Protein AF-A0A376MRI4-F1 (afdb_monomer_lite)

Foldseek 3Di:
DVVVPVCVVPPDDPWPKDDDDDDDDDDDDDDVCVVPPPDDPVNVVVVVVVVCPVVPVDDDDDDDDDPVDQDPDPCSVVVVCQCPDCLNPPLCDAFIWTWDWDDDPQKTKIWIFGHHSQAGQFIDIDMPDPDCVLVRVLRVVSHRFGLALVRSLVSLVVSCVVCVVCVVVSNVVSVVSSVVSD

pLDDT: mean 80.16, std 16.4, range [30.69, 97.06]

Sequence (182 aa):
MLTLAVWQTISTRIKRNCGERHYSVRSRVTNLTELLPGITHEQVCEAIREPFSPIMASAWEEEIISPDKTPDLPNFAETFARQSSWEWNFGQAPGSRICWMNALAGAAWKLHFDVEKGHITRAQVFTDSLNPAPLEALAGRLQGCLYRTDMLQQECEALLVDFPEQEKELRELSTWIAGAVR

InterPro domains:
  IPR004562 Lipoyltransferase/lipoate-protein ligase [PTHR12561] (24-178)
  IPR019491 Lipoate protein ligase, C-terminal [PF10437] (110-177)
  IPR045864 Class II Aminoacyl-tRNA synthetase/Biotinyl protein ligase (BPL) and lipoyl protein ligase (LPL) [G3DSA:3.30.930.10] (8-93)
  IPR045864 Class II Aminoacyl-tRNA synthetase/Biotinyl protein ligase (BPL) and lipoyl protein ligase (LPL) [SSF55681] (22-91)

Organism: Escheri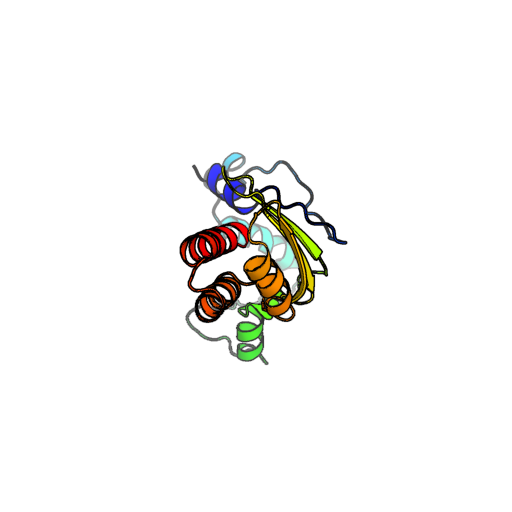chia coli (NCBI:txid562)

Structure (mmCIF, N/CA/C/O backbone):
data_AF-A0A376MRI4-F1
#
_entry.id   AF-A0A376MRI4-F1
#
loop_
_atom_site.group_PDB
_atom_site.id
_atom_site.type_symbol
_atom_site.label_atom_id
_atom_site.label_alt_id
_atom_site.label_comp_id
_atom_site.label_asym_id
_atom_site.label_entity_id
_atom_site.label_seq_id
_atom_site.pdbx_PDB_ins_code
_atom_site.Cartn_x
_atom_site.Cartn_y
_atom_site.Cartn_z
_atom_site.occupancy
_atom_site.B_iso_or_equiv
_atom_site.auth_seq_id
_atom_site.auth_comp_id
_atom_site.auth_asym_id
_atom_site.auth_atom_id
_atom_site.pdbx_PDB_model_num
ATOM 1 N N . MET A 1 1 ? 17.717 19.749 -9.102 1.00 39.25 1 MET A N 1
ATOM 2 C CA . MET A 1 1 ? 16.359 19.541 -8.541 1.00 39.25 1 MET A CA 1
ATOM 3 C C . MET A 1 1 ? 15.876 18.086 -8.632 1.00 39.25 1 MET A C 1
ATOM 5 O O . MET A 1 1 ? 15.160 17.673 -7.735 1.00 39.25 1 MET A O 1
ATOM 9 N N . LEU A 1 2 ? 16.308 17.281 -9.616 1.00 31.02 2 LEU A N 1
ATOM 10 C CA . LEU A 1 2 ? 15.935 15.854 -9.746 1.00 31.02 2 LEU A CA 1
ATOM 11 C C . LEU A 1 2 ? 16.542 14.914 -8.683 1.00 31.02 2 LEU A C 1
ATOM 13 O O . LEU A 1 2 ? 15.958 13.886 -8.359 1.00 31.02 2 LEU A O 1
ATOM 17 N N . THR A 1 3 ? 17.671 15.281 -8.075 1.00 35.44 3 THR A N 1
ATOM 18 C CA . THR A 1 3 ? 18.338 14.481 -7.033 1.00 35.44 3 THR A CA 1
ATOM 19 C C . THR A 1 3 ? 17.567 14.412 -5.713 1.00 35.44 3 THR A C 1
ATOM 21 O O . THR A 1 3 ? 17.753 13.459 -4.967 1.00 35.44 3 THR A O 1
ATOM 24 N N . LEU A 1 4 ? 16.676 15.364 -5.411 1.00 30.69 4 LEU A N 1
ATOM 25 C CA . LEU A 1 4 ? 15.891 15.331 -4.168 1.00 30.69 4 LEU A CA 1
ATOM 26 C C . LEU A 1 4 ? 14.700 14.359 -4.224 1.00 30.69 4 LEU A C 1
ATOM 28 O O . LEU A 1 4 ? 14.338 13.797 -3.192 1.00 30.69 4 LEU A O 1
ATOM 32 N N . ALA A 1 5 ? 14.114 14.132 -5.403 1.00 31.22 5 ALA A N 1
ATOM 33 C CA . ALA A 1 5 ? 12.888 13.341 -5.536 1.00 31.22 5 ALA A CA 1
ATOM 34 C C . ALA A 1 5 ? 13.122 11.837 -5.295 1.00 31.22 5 ALA A C 1
ATOM 36 O O . ALA A 1 5 ? 12.343 11.196 -4.596 1.00 31.22 5 ALA A O 1
ATOM 37 N N . VAL A 1 6 ? 14.236 11.280 -5.787 1.00 35.12 6 VAL A N 1
ATOM 38 C CA . VAL A 1 6 ? 14.559 9.846 -5.622 1.00 35.12 6 VAL A CA 1
ATOM 39 C C . VAL A 1 6 ? 14.838 9.486 -4.155 1.00 35.12 6 VAL A C 1
ATOM 41 O O . VAL A 1 6 ? 14.443 8.420 -3.680 1.00 35.12 6 VAL A O 1
ATOM 44 N N . TRP A 1 7 ? 15.468 10.390 -3.398 1.00 31.14 7 TRP A N 1
ATOM 45 C CA . TRP A 1 7 ? 15.749 10.168 -1.976 1.00 31.14 7 TRP A CA 1
ATOM 46 C C . TRP A 1 7 ? 14.485 10.146 -1.110 1.00 31.14 7 TRP A C 1
ATOM 48 O O . TRP A 1 7 ? 14.454 9.428 -0.110 1.00 31.14 7 TRP A O 1
ATOM 58 N N . GLN A 1 8 ? 13.436 10.889 -1.480 1.00 42.25 8 GLN A N 1
ATOM 59 C CA . GLN A 1 8 ? 12.208 10.963 -0.682 1.00 42.25 8 GLN A CA 1
ATOM 60 C C . GLN A 1 8 ? 11.393 9.663 -0.708 1.00 42.25 8 GLN A C 1
ATOM 62 O O . GLN A 1 8 ? 10.782 9.328 0.303 1.00 42.25 8 GLN A O 1
ATOM 67 N N . THR A 1 9 ? 11.422 8.896 -1.802 1.00 53.31 9 THR A N 1
ATOM 68 C CA . THR A 1 9 ? 10.641 7.650 -1.923 1.00 53.31 9 THR A CA 1
ATOM 69 C C . THR A 1 9 ? 11.333 6.439 -1.285 1.00 53.31 9 THR A C 1
ATOM 71 O O . THR A 1 9 ? 10.662 5.565 -0.744 1.00 53.31 9 THR A O 1
ATOM 74 N N . ILE A 1 10 ? 12.672 6.377 -1.304 1.00 49.22 10 ILE A N 1
ATOM 75 C CA . ILE A 1 10 ? 13.443 5.227 -0.775 1.00 49.22 10 ILE A CA 1
ATOM 76 C C . ILE A 1 10 ? 13.805 5.414 0.712 1.00 49.22 10 ILE A C 1
ATOM 78 O O . ILE A 1 10 ? 14.139 4.455 1.414 1.00 49.22 10 ILE A O 1
ATOM 82 N N . SER A 1 11 ? 13.712 6.641 1.234 1.00 43.25 11 SER A N 1
ATOM 83 C CA . SER A 1 11 ? 13.847 6.903 2.666 1.00 43.25 11 SER A CA 1
ATOM 84 C C . SER A 1 11 ? 12.614 6.392 3.413 1.00 43.25 11 SER A C 1
ATOM 86 O O . SER A 1 11 ? 11.617 7.089 3.593 1.00 43.25 11 SER A O 1
ATOM 88 N N . THR A 1 12 ? 12.667 5.142 3.863 1.00 52.75 12 THR A N 1
ATOM 89 C CA . THR A 1 12 ? 11.636 4.594 4.743 1.00 52.75 12 THR A CA 1
ATOM 90 C C . THR A 1 12 ? 11.658 5.349 6.072 1.00 52.75 12 THR A C 1
ATOM 92 O O . THR A 1 12 ? 12.704 5.400 6.728 1.00 52.75 12 THR A O 1
ATOM 95 N N . ARG A 1 13 ? 10.506 5.871 6.527 1.00 51.44 13 ARG A N 1
ATOM 96 C CA . ARG A 1 13 ? 10.328 6.236 7.947 1.00 51.44 13 ARG A CA 1
ATOM 97 C C . ARG A 1 13 ? 10.793 5.059 8.807 1.00 51.44 13 ARG A C 1
ATOM 99 O O . ARG A 1 13 ? 10.576 3.912 8.422 1.00 51.44 13 ARG A O 1
ATOM 106 N N . ILE A 1 14 ? 11.438 5.330 9.943 1.00 45.47 14 ILE A N 1
ATOM 107 C CA . ILE A 1 14 ? 11.972 4.297 10.844 1.00 45.47 14 ILE A CA 1
ATOM 108 C C . ILE A 1 14 ? 10.799 3.458 11.392 1.00 45.47 14 ILE A C 1
ATOM 110 O O . ILE A 1 14 ? 10.243 3.755 12.445 1.00 45.47 14 ILE A O 1
ATOM 114 N N . LYS A 1 15 ? 10.400 2.418 10.651 1.00 53.84 15 LYS A N 1
ATOM 115 C CA . LYS A 1 15 ? 9.480 1.359 11.074 1.00 53.84 15 LYS A CA 1
ATOM 116 C C . LYS A 1 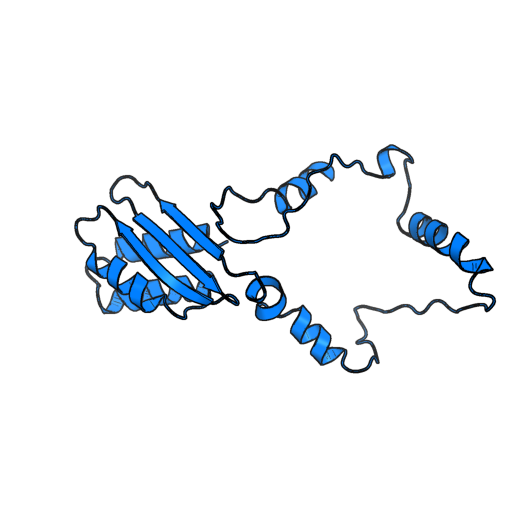15 ? 10.357 0.244 11.646 1.00 53.84 15 LYS A C 1
ATOM 118 O O . LYS A 1 15 ? 11.229 -0.278 10.948 1.00 53.84 15 LYS A O 1
ATOM 123 N N . ARG A 1 16 ? 10.181 -0.108 12.925 1.00 50.56 16 ARG A N 1
ATOM 124 C CA . ARG A 1 16 ? 10.852 -1.284 13.505 1.00 50.56 16 ARG A CA 1
ATOM 125 C C . ARG A 1 16 ? 10.154 -2.531 12.977 1.00 50.56 16 ARG A C 1
ATOM 127 O O . ARG A 1 16 ? 9.150 -2.963 13.530 1.00 50.56 16 ARG A O 1
ATOM 134 N N . ASN A 1 17 ? 10.693 -3.050 11.885 1.00 53.91 17 ASN A N 1
ATOM 135 C CA . ASN A 1 17 ? 10.229 -4.247 11.209 1.00 53.91 17 ASN A CA 1
ATOM 136 C C . ASN A 1 17 ? 11.135 -5.420 11.592 1.00 53.91 17 ASN A C 1
ATOM 138 O O . ASN A 1 17 ? 12.332 -5.383 11.315 1.00 53.91 17 ASN A O 1
ATOM 142 N N . CYS A 1 18 ? 10.574 -6.457 12.211 1.00 48.78 18 CYS A N 1
ATOM 143 C CA . CYS A 1 18 ? 11.304 -7.679 12.553 1.00 48.78 18 CYS A CA 1
ATOM 144 C C . CYS A 1 18 ? 10.795 -8.816 11.658 1.00 48.78 18 CYS A C 1
ATOM 146 O O . CYS A 1 18 ? 9.668 -9.277 11.827 1.00 48.78 18 CYS A O 1
ATOM 148 N N . GLY A 1 19 ? 11.580 -9.192 10.648 1.00 52.66 19 GLY A N 1
ATOM 149 C CA . GLY A 1 19 ? 11.274 -10.279 9.715 1.00 52.66 19 GLY A CA 1
ATOM 150 C C . GLY A 1 19 ? 12.451 -10.547 8.775 1.00 52.66 19 GLY A C 1
ATOM 151 O O . GLY A 1 19 ? 13.300 -9.671 8.585 1.00 52.66 19 GLY A O 1
ATOM 152 N N . GLU A 1 20 ? 12.505 -11.747 8.204 1.00 49.78 20 GLU A N 1
ATOM 153 C CA . GLU A 1 20 ? 13.506 -12.128 7.204 1.00 49.78 20 GLU A CA 1
ATOM 154 C C . GLU A 1 20 ? 13.222 -11.379 5.896 1.00 49.78 20 GLU A C 1
ATOM 156 O O . GLU A 1 20 ? 12.173 -11.539 5.272 1.00 49.78 20 GLU A O 1
ATOM 161 N N . ARG A 1 21 ? 14.134 -10.484 5.507 1.00 56.78 21 ARG A N 1
ATOM 162 C CA . ARG A 1 21 ? 14.025 -9.668 4.296 1.00 56.78 21 ARG A CA 1
ATOM 163 C C . ARG A 1 21 ? 15.353 -9.628 3.565 1.00 56.78 21 ARG A C 1
ATOM 165 O O . ARG A 1 21 ? 16.409 -9.510 4.182 1.00 56.78 21 ARG A O 1
ATOM 172 N N . HIS A 1 22 ? 15.276 -9.608 2.240 1.00 62.56 22 HIS A N 1
ATOM 173 C CA . HIS A 1 22 ? 16.352 -9.054 1.433 1.00 62.56 22 HIS A CA 1
ATOM 174 C C . HIS A 1 22 ? 16.323 -7.534 1.600 1.00 62.56 22 HIS A C 1
ATOM 176 O O . HIS A 1 22 ? 15.354 -6.872 1.226 1.00 62.56 22 HIS A O 1
ATOM 182 N N . TYR A 1 23 ? 17.358 -6.986 2.229 1.00 71.69 23 TYR A N 1
ATOM 183 C CA . TYR A 1 23 ? 17.497 -5.546 2.405 1.00 71.69 23 TYR A CA 1
ATOM 184 C C . TYR A 1 23 ? 18.123 -4.928 1.156 1.00 71.69 23 TYR A C 1
ATOM 186 O O . TYR A 1 23 ? 19.103 -5.452 0.626 1.00 71.69 23 TYR A O 1
ATOM 194 N N . SER A 1 24 ? 17.598 -3.787 0.713 1.00 77.44 24 SER A N 1
ATOM 195 C CA . SER A 1 24 ? 18.235 -3.003 -0.344 1.00 77.44 24 SER A CA 1
ATOM 196 C C . SER A 1 24 ? 19.628 -2.556 0.100 1.00 77.44 24 SER A C 1
ATOM 198 O O . SER A 1 24 ? 19.788 -1.947 1.163 1.00 77.44 24 SER A O 1
ATOM 200 N N . VAL A 1 25 ? 20.642 -2.828 -0.721 1.00 84.50 25 VAL A N 1
ATOM 201 C CA . VAL A 1 25 ? 22.009 -2.358 -0.474 1.00 84.50 25 VAL A CA 1
ATOM 202 C C . VAL A 1 25 ? 22.086 -0.875 -0.824 1.00 84.50 25 VAL A C 1
ATOM 204 O O . VAL A 1 25 ? 21.759 -0.469 -1.937 1.00 84.50 25 VAL A O 1
ATOM 207 N N . ARG A 1 26 ? 22.506 -0.044 0.135 1.00 85.88 26 ARG A N 1
ATOM 208 C CA . ARG A 1 26 ? 22.696 1.390 -0.108 1.00 85.88 26 ARG A CA 1
ATOM 209 C C . ARG A 1 26 ? 24.002 1.620 -0.855 1.00 85.88 26 ARG A C 1
ATOM 211 O O . ARG A 1 26 ? 25.075 1.293 -0.352 1.00 85.88 26 ARG A O 1
ATOM 218 N N . SER A 1 27 ? 23.906 2.268 -2.007 1.00 85.00 27 SER A N 1
ATOM 219 C CA . SER A 1 27 ? 25.053 2.701 -2.800 1.00 85.00 27 SER A CA 1
ATOM 220 C C . SER A 1 27 ? 24.925 4.180 -3.137 1.00 85.00 27 SER A C 1
ATOM 222 O O . SER A 1 27 ? 23.824 4.721 -3.236 1.00 85.00 27 SER A O 1
ATOM 224 N N . ARG A 1 28 ? 26.067 4.850 -3.299 1.00 90.81 28 ARG A N 1
ATOM 225 C CA . ARG A 1 28 ? 26.094 6.201 -3.865 1.00 90.81 28 ARG A CA 1
ATOM 226 C C . ARG A 1 28 ? 25.811 6.087 -5.359 1.00 90.81 28 ARG A C 1
ATOM 228 O O . ARG A 1 28 ? 26.411 5.245 -6.019 1.00 90.81 28 ARG A O 1
ATOM 235 N N . VAL A 1 29 ? 24.918 6.929 -5.862 1.00 92.69 29 VAL A N 1
ATOM 236 C CA . VAL A 1 29 ? 24.511 6.965 -7.271 1.00 92.69 29 VAL A CA 1
ATOM 237 C C . VAL A 1 29 ? 24.716 8.371 -7.832 1.00 92.69 29 VAL A C 1
ATOM 239 O O . VAL A 1 29 ? 24.688 9.344 -7.079 1.00 92.69 29 VAL A O 1
ATOM 242 N N . THR A 1 30 ? 24.924 8.464 -9.143 1.00 92.75 30 THR A N 1
ATOM 243 C CA . THR A 1 30 ? 25.011 9.714 -9.915 1.00 92.75 30 THR A CA 1
ATOM 244 C C . THR A 1 30 ? 24.192 9.557 -11.198 1.00 92.75 30 THR A C 1
ATOM 246 O O . THR A 1 30 ? 23.985 8.435 -11.667 1.00 92.75 30 THR A O 1
ATOM 249 N N . ASN A 1 31 ? 23.696 10.665 -11.747 1.00 94.12 31 ASN A N 1
ATOM 250 C CA . ASN A 1 31 ? 23.006 10.660 -13.034 1.00 94.12 31 ASN A CA 1
ATOM 251 C C . ASN A 1 31 ? 24.020 10.656 -14.183 1.00 94.12 31 ASN A C 1
ATOM 253 O O . ASN A 1 31 ? 25.002 11.393 -14.145 1.00 94.12 31 ASN A O 1
ATOM 257 N N . LEU A 1 32 ? 23.733 9.927 -15.267 1.00 94.25 32 LEU A N 1
ATOM 258 C CA . LEU A 1 32 ? 24.594 9.911 -16.461 1.00 94.25 32 LEU A CA 1
ATOM 259 C C . LEU A 1 32 ? 24.792 11.303 -17.081 1.00 94.25 32 LEU A C 1
ATOM 261 O O . LEU A 1 32 ? 25.841 11.574 -17.657 1.00 94.25 32 LEU A O 1
ATOM 265 N N . THR A 1 33 ? 23.835 12.212 -16.895 1.00 96.19 33 THR A N 1
ATOM 266 C CA . THR A 1 33 ? 23.922 13.614 -17.329 1.00 96.19 33 THR A CA 1
ATOM 267 C C . THR A 1 33 ? 25.067 14.393 -16.674 1.00 96.19 33 THR A C 1
ATOM 269 O O . THR A 1 33 ? 25.464 15.427 -17.199 1.00 96.19 33 THR A O 1
ATOM 272 N N . GLU A 1 34 ? 25.582 13.939 -15.524 1.00 95.50 34 GLU A N 1
ATOM 273 C CA . GLU A 1 34 ? 26.761 14.539 -14.876 1.00 95.50 34 GLU A CA 1
ATOM 274 C C . GLU A 1 34 ? 28.062 14.178 -15.608 1.00 95.50 34 GLU A C 1
ATOM 276 O O . GLU A 1 34 ? 29.026 14.937 -15.552 1.00 95.50 34 GLU A O 1
ATOM 281 N N . LEU A 1 35 ? 28.085 13.038 -16.307 1.00 95.38 35 LEU A N 1
ATOM 282 C CA . LEU A 1 35 ? 29.238 12.556 -17.071 1.00 95.38 35 LEU A CA 1
ATOM 283 C C . LEU A 1 35 ? 29.157 12.977 -18.540 1.00 95.38 35 LEU A C 1
ATOM 285 O O . LEU A 1 35 ? 30.165 13.350 -19.135 1.00 95.38 35 LEU A O 1
ATOM 289 N N . LEU A 1 36 ? 27.953 12.930 -19.111 1.00 95.62 36 LEU A N 1
ATOM 290 C CA . LEU A 1 36 ? 27.674 13.316 -20.487 1.00 95.62 36 LEU A CA 1
ATOM 291 C C . LEU A 1 36 ? 26.482 14.285 -20.521 1.00 95.62 36 LEU A C 1
ATOM 293 O O . LEU A 1 36 ? 25.326 13.851 -20.581 1.00 95.62 36 LEU A O 1
ATOM 297 N N . PRO A 1 37 ? 26.735 15.604 -20.460 1.00 95.69 37 PRO A N 1
ATOM 298 C CA . PRO A 1 37 ? 25.679 16.601 -20.555 1.00 95.69 37 PRO A CA 1
ATOM 299 C C . PRO A 1 37 ? 24.902 16.464 -21.869 1.00 95.69 37 PRO A C 1
ATOM 301 O O . PRO A 1 37 ? 25.494 16.394 -22.942 1.00 95.69 37 PRO A O 1
ATOM 304 N N . GLY A 1 38 ? 23.572 16.448 -21.779 1.00 94.94 38 GLY A N 1
ATOM 305 C CA . GLY A 1 38 ? 22.690 16.322 -22.943 1.00 94.94 38 GLY A CA 1
ATOM 306 C C . GLY A 1 38 ? 22.377 14.888 -23.378 1.00 94.94 38 GLY A C 1
ATOM 307 O O . GLY A 1 38 ? 21.666 14.732 -24.364 1.00 94.94 38 GLY A O 1
ATOM 308 N N . ILE A 1 39 ? 22.852 13.864 -22.653 1.00 96.75 39 ILE A N 1
ATOM 309 C CA . ILE A 1 39 ? 22.476 12.469 -22.919 1.00 96.75 39 ILE A CA 1
ATOM 310 C C . ILE A 1 39 ? 20.952 12.278 -22.846 1.00 96.75 39 ILE A C 1
ATOM 312 O O . ILE A 1 39 ? 20.316 12.695 -21.872 1.00 96.75 39 ILE A O 1
ATOM 316 N N . THR A 1 40 ? 20.373 11.641 -23.866 1.00 97.06 40 THR A N 1
ATOM 317 C CA . THR A 1 40 ? 18.933 11.343 -23.941 1.00 97.06 40 THR A CA 1
ATOM 318 C C . THR A 1 40 ? 18.638 9.859 -23.726 1.00 97.06 40 THR A C 1
ATOM 320 O O . THR A 1 40 ? 19.527 9.009 -23.790 1.00 97.06 40 THR A O 1
ATOM 323 N N . HIS A 1 41 ? 17.371 9.537 -23.457 1.00 95.38 41 HIS A N 1
ATOM 324 C CA . HIS A 1 41 ? 16.910 8.155 -23.316 1.00 95.38 41 HIS A CA 1
ATOM 325 C C . HIS A 1 41 ? 17.145 7.347 -24.603 1.00 95.38 41 HIS A C 1
ATOM 327 O O . HIS A 1 41 ? 17.650 6.230 -24.548 1.00 95.38 41 HIS A O 1
ATOM 333 N N . GLU A 1 42 ? 16.865 7.945 -25.760 1.00 94.19 42 GLU A N 1
ATOM 334 C CA . GLU A 1 42 ? 17.007 7.326 -27.081 1.00 94.19 42 GLU A CA 1
ATOM 335 C C . GLU A 1 42 ? 18.464 6.948 -27.358 1.00 94.19 42 GLU A C 1
ATOM 337 O O . GLU A 1 42 ? 18.739 5.820 -27.760 1.00 94.19 42 GLU A O 1
ATOM 342 N N . GLN A 1 43 ? 19.404 7.847 -27.045 1.00 94.62 43 GLN A N 1
ATOM 343 C CA . GLN A 1 43 ? 20.840 7.585 -27.186 1.00 94.62 43 GLN A CA 1
ATOM 344 C C . GLN A 1 43 ? 21.298 6.412 -26.312 1.00 94.62 43 GLN A C 1
ATOM 346 O O . GLN A 1 43 ? 22.136 5.613 -26.728 1.00 94.62 43 GLN A O 1
ATOM 351 N N . VAL A 1 44 ? 20.740 6.277 -25.104 1.00 95.06 44 VAL A N 1
ATOM 352 C CA . VAL A 1 44 ? 21.024 5.136 -24.221 1.00 95.06 44 VAL A CA 1
ATOM 353 C C . VAL A 1 44 ? 20.445 3.843 -24.801 1.00 95.06 44 VAL A C 1
ATOM 355 O O . VAL A 1 44 ? 21.142 2.830 -24.822 1.00 95.06 44 VAL A O 1
ATOM 358 N N . CYS A 1 45 ? 19.209 3.860 -25.308 1.00 91.69 45 CYS A N 1
ATOM 359 C CA . CYS A 1 45 ? 18.595 2.699 -25.957 1.00 91.69 45 CYS A CA 1
ATOM 360 C C . CYS A 1 45 ? 19.394 2.228 -27.181 1.00 91.69 45 CYS A C 1
ATOM 362 O O . CYS A 1 45 ? 19.622 1.028 -27.334 1.00 91.69 45 CYS A O 1
ATOM 364 N N . GLU A 1 46 ? 19.854 3.150 -28.028 1.00 89.69 46 GLU A N 1
ATOM 365 C CA . GLU A 1 46 ? 20.688 2.838 -29.194 1.00 89.69 46 GLU A CA 1
ATOM 366 C C . GLU A 1 46 ? 22.030 2.220 -28.795 1.00 89.69 46 GLU A C 1
ATOM 368 O O . GLU A 1 46 ? 22.394 1.164 -29.316 1.00 89.69 46 GLU A O 1
ATOM 373 N N . ALA A 1 47 ? 22.723 2.816 -27.819 1.00 91.25 47 ALA A N 1
ATOM 374 C CA . ALA A 1 47 ? 24.004 2.309 -27.328 1.00 91.25 47 ALA A CA 1
ATOM 375 C C . ALA A 1 47 ? 23.879 0.921 -26.673 1.00 91.25 47 ALA A C 1
ATOM 377 O O . ALA A 1 47 ? 24.802 0.112 -26.748 1.00 91.25 47 ALA A O 1
ATOM 378 N N . ILE A 1 48 ? 22.734 0.621 -26.047 1.00 90.56 48 ILE A N 1
ATOM 379 C CA . ILE A 1 48 ? 22.431 -0.723 -25.541 1.00 90.56 48 ILE A CA 1
ATOM 380 C C . ILE A 1 48 ? 22.157 -1.687 -26.696 1.00 90.56 48 ILE A C 1
ATOM 382 O O . ILE A 1 48 ? 22.560 -2.837 -26.589 1.00 90.56 48 ILE A O 1
ATOM 386 N N . ARG A 1 49 ? 21.494 -1.257 -27.778 1.00 85.62 49 ARG A N 1
ATOM 387 C CA . ARG A 1 49 ? 21.101 -2.107 -28.919 1.00 85.62 49 ARG A CA 1
ATOM 388 C C . ARG A 1 49 ? 22.291 -2.524 -29.789 1.00 85.62 49 ARG A C 1
ATOM 390 O O . ARG A 1 49 ? 22.344 -3.671 -30.230 1.00 85.62 49 ARG A O 1
ATOM 397 N N . GLU A 1 50 ? 23.235 -1.618 -30.033 1.00 83.88 50 GLU A N 1
ATOM 398 C CA . GLU A 1 50 ? 24.371 -1.823 -30.947 1.00 83.88 50 GLU A CA 1
ATOM 399 C C . GLU A 1 50 ? 25.173 -3.120 -30.665 1.00 83.88 50 GLU A C 1
ATOM 401 O O . GLU A 1 50 ? 25.366 -3.901 -31.603 1.00 83.88 50 GLU A O 1
ATOM 406 N N . PRO A 1 51 ? 25.541 -3.461 -29.410 1.00 83.50 51 PRO A N 1
ATOM 407 C CA . PRO A 1 51 ? 26.219 -4.721 -29.088 1.00 83.50 51 PRO A CA 1
ATOM 408 C C . PRO A 1 51 ? 25.420 -6.001 -29.382 1.00 83.50 51 PRO A C 1
ATOM 410 O O . PRO A 1 51 ? 26.021 -7.063 -29.547 1.00 83.50 51 PRO A O 1
ATOM 413 N N . PHE A 1 52 ? 24.085 -5.938 -29.442 1.00 80.81 52 PHE A N 1
ATOM 414 C CA . PHE A 1 52 ? 23.238 -7.108 -29.720 1.00 80.81 52 PHE A CA 1
ATOM 415 C C . PHE A 1 52 ? 23.087 -7.387 -31.219 1.00 80.81 52 PHE A C 1
ATOM 417 O O . PHE A 1 52 ? 22.814 -8.526 -31.599 1.00 80.81 52 PHE A O 1
ATOM 424 N N . SER A 1 53 ? 23.315 -6.380 -32.066 1.00 69.75 53 SER A N 1
ATOM 425 C CA . SER A 1 53 ? 23.195 -6.470 -33.527 1.00 69.75 53 SER A CA 1
ATOM 426 C C . SER A 1 53 ? 24.017 -7.615 -34.159 1.00 69.75 53 SER A C 1
ATOM 428 O O . SER A 1 53 ? 23.441 -8.417 -34.892 1.00 69.75 53 SER A O 1
ATOM 430 N N . PRO A 1 54 ? 25.320 -7.809 -33.853 1.00 67.69 54 PRO A N 1
ATOM 431 C CA . PRO A 1 54 ? 26.098 -8.896 -34.461 1.00 67.69 54 PRO A CA 1
ATOM 432 C C . PRO A 1 54 ? 25.753 -10.296 -33.924 1.00 67.69 54 PRO A C 1
ATOM 434 O O . PRO A 1 54 ? 26.041 -11.289 -34.589 1.00 67.69 54 PRO A O 1
ATOM 437 N N . ILE A 1 55 ? 25.156 -10.396 -32.730 1.00 65.81 55 ILE A N 1
ATOM 438 C CA . ILE A 1 55 ? 24.760 -11.673 -32.106 1.00 65.81 55 ILE A CA 1
ATOM 439 C C . ILE A 1 55 ? 23.455 -12.195 -32.731 1.00 65.81 55 ILE A C 1
ATOM 441 O O . ILE A 1 55 ? 23.231 -13.403 -32.806 1.00 65.81 55 ILE A O 1
ATOM 445 N N . MET A 1 56 ? 22.616 -11.284 -33.222 1.00 62.06 56 MET A N 1
ATOM 446 C CA . MET A 1 56 ? 21.309 -11.567 -33.803 1.00 62.06 56 MET A CA 1
ATOM 447 C C . MET A 1 56 ? 21.376 -11.332 -35.316 1.00 62.06 56 MET A C 1
ATOM 449 O O . MET A 1 56 ? 21.017 -10.275 -35.812 1.00 62.06 56 MET A O 1
ATOM 453 N N . ALA A 1 57 ? 21.854 -12.330 -36.067 1.00 58.16 57 ALA A N 1
ATOM 454 C CA . ALA A 1 57 ? 22.158 -12.266 -37.508 1.00 58.16 57 ALA A CA 1
ATOM 455 C C . ALA A 1 57 ? 20.957 -12.021 -38.462 1.00 58.16 57 ALA A C 1
ATOM 457 O O . ALA A 1 57 ? 21.054 -12.270 -39.663 1.00 58.16 57 ALA A O 1
ATOM 458 N N . SER A 1 58 ? 19.816 -11.552 -37.957 1.00 61.03 58 SER A N 1
ATOM 459 C CA . SER A 1 58 ? 18.630 -11.190 -38.740 1.00 61.03 58 SER A CA 1
ATOM 460 C C . SER A 1 58 ? 18.226 -9.756 -38.406 1.00 61.03 58 SER A C 1
ATOM 462 O O . SER A 1 58 ? 18.314 -9.340 -37.256 1.00 61.03 58 SER A O 1
ATOM 464 N N . ALA A 1 59 ? 17.796 -8.991 -39.410 1.00 62.25 59 ALA A N 1
ATOM 465 C CA . ALA A 1 59 ? 17.211 -7.673 -39.196 1.00 62.25 59 ALA A CA 1
ATOM 466 C C . ALA A 1 59 ? 15.860 -7.859 -38.496 1.00 62.25 59 ALA A C 1
ATOM 468 O O . ALA A 1 59 ? 14.938 -8.424 -39.082 1.00 62.25 59 ALA A O 1
ATOM 469 N N . TRP A 1 60 ? 15.767 -7.470 -37.227 1.00 68.00 60 TRP A N 1
ATOM 470 C CA . TRP A 1 60 ? 14.499 -7.471 -36.502 1.00 68.00 60 TRP A CA 1
ATOM 471 C C . TRP A 1 60 ? 13.875 -6.097 -36.684 1.00 68.00 60 TRP A C 1
ATOM 473 O O . TRP A 1 60 ? 14.564 -5.080 -36.581 1.00 68.00 60 TRP A O 1
ATOM 483 N N . GLU A 1 61 ? 12.581 -6.073 -36.969 1.00 70.94 61 GLU A N 1
ATOM 484 C CA . GLU A 1 61 ? 11.814 -4.837 -36.907 1.00 70.94 61 GLU A CA 1
ATOM 485 C C . GLU A 1 61 ? 11.506 -4.518 -35.443 1.00 70.94 61 GLU A C 1
ATOM 487 O O . GLU A 1 61 ? 11.222 -5.407 -34.638 1.00 70.94 61 GLU A O 1
ATOM 492 N N . GLU A 1 62 ? 11.609 -3.241 -35.085 1.00 77.12 62 GLU A N 1
ATOM 493 C CA . GLU A 1 62 ? 11.256 -2.772 -33.752 1.00 77.12 62 GLU A CA 1
ATOM 494 C C . GLU A 1 62 ? 9.739 -2.861 -33.561 1.00 77.12 62 GLU A C 1
ATOM 496 O O . GLU A 1 62 ? 8.967 -2.228 -34.281 1.00 77.12 62 GLU A O 1
ATOM 501 N N . GLU A 1 63 ? 9.309 -3.640 -32.571 1.00 84.88 63 GLU A N 1
ATOM 502 C CA . GLU A 1 63 ? 7.909 -3.702 -32.169 1.00 84.88 63 GLU A CA 1
ATOM 503 C C . GLU A 1 63 ? 7.642 -2.682 -31.056 1.00 84.88 63 GLU A C 1
ATOM 505 O O . GLU A 1 63 ? 8.183 -2.777 -29.952 1.00 84.88 63 GLU A O 1
ATOM 510 N N . ILE A 1 64 ? 6.785 -1.697 -31.339 1.00 86.06 64 ILE A N 1
ATOM 511 C CA . ILE A 1 64 ? 6.389 -0.678 -30.363 1.00 86.06 64 ILE A CA 1
ATOM 512 C C . ILE A 1 64 ? 5.142 -1.150 -29.612 1.00 86.06 64 ILE A C 1
ATOM 514 O O . ILE A 1 64 ? 4.040 -1.198 -30.165 1.00 86.06 64 ILE A O 1
ATOM 518 N N . ILE A 1 65 ? 5.303 -1.425 -28.318 1.00 89.06 65 ILE A N 1
ATOM 519 C CA . ILE A 1 65 ? 4.192 -1.717 -27.409 1.00 89.06 65 ILE A CA 1
ATOM 520 C C . ILE A 1 65 ? 3.652 -0.392 -26.855 1.00 89.06 65 ILE A C 1
ATOM 522 O O . ILE A 1 65 ? 4.295 0.260 -26.034 1.00 89.06 65 ILE A O 1
ATOM 526 N N . SER A 1 66 ? 2.468 0.019 -27.318 1.00 88.62 66 SER A N 1
ATOM 527 C CA . SER A 1 66 ? 1.814 1.258 -26.875 1.00 88.62 66 SER A CA 1
ATOM 528 C C . SER A 1 66 ? 1.011 1.052 -25.582 1.00 88.62 66 SER A C 1
ATOM 530 O O . SER A 1 66 ? 0.317 0.042 -25.465 1.00 88.62 66 SER A O 1
ATOM 532 N N . PRO A 1 67 ? 1.014 2.013 -24.638 1.00 86.25 67 PRO A N 1
ATOM 533 C CA . PRO A 1 67 ? 0.123 1.975 -23.477 1.00 86.25 67 PRO A CA 1
ATOM 534 C C . PRO A 1 67 ? -1.359 2.147 -23.851 1.00 86.25 67 PRO A C 1
ATOM 536 O O . PRO A 1 67 ? -2.228 1.695 -23.109 1.00 86.25 67 PRO A O 1
ATOM 539 N N . ASP A 1 68 ? -1.656 2.761 -25.001 1.00 89.19 68 ASP A N 1
ATOM 540 C CA . ASP A 1 68 ? -3.027 3.037 -25.454 1.00 89.19 68 ASP A CA 1
ATOM 541 C C . ASP A 1 68 ? -3.684 1.828 -26.133 1.00 89.19 68 ASP A C 1
ATOM 543 O O . ASP A 1 68 ? -4.886 1.825 -26.404 1.00 89.19 68 ASP A O 1
ATOM 547 N N . LYS A 1 69 ? -2.897 0.789 -26.429 1.00 87.44 69 LYS A N 1
ATOM 548 C CA . LYS A 1 69 ? -3.363 -0.431 -27.081 1.00 87.44 69 LYS A CA 1
ATOM 549 C C . LYS A 1 69 ? -3.023 -1.623 -26.207 1.00 87.44 69 LYS A C 1
ATOM 551 O O . LYS A 1 69 ? -1.856 -1.940 -26.016 1.00 87.44 69 LYS A O 1
ATOM 556 N N . THR A 1 70 ? -4.049 -2.329 -25.735 1.00 84.50 70 THR A N 1
ATOM 557 C CA . THR A 1 70 ? -3.846 -3.597 -25.031 1.00 84.50 70 THR A CA 1
ATOM 558 C C . THR A 1 70 ? -3.058 -4.556 -25.933 1.00 84.50 70 THR A C 1
ATOM 560 O O . THR A 1 70 ? -3.515 -4.837 -27.046 1.00 84.50 70 THR A O 1
ATOM 563 N N . PRO A 1 71 ? -1.881 -5.033 -25.497 1.00 88.81 71 PRO A N 1
ATOM 564 C CA . PRO A 1 71 ? -1.079 -5.971 -26.265 1.00 88.81 71 PRO A CA 1
ATOM 565 C C . PRO A 1 71 ? -1.839 -7.273 -26.505 1.00 88.81 71 PRO A C 1
ATOM 567 O O . PRO A 1 71 ? -2.470 -7.810 -25.590 1.00 88.81 71 PRO A O 1
ATOM 570 N N . ASP A 1 72 ? -1.738 -7.798 -27.723 1.00 89.56 72 ASP A N 1
ATOM 571 C CA . ASP A 1 72 ? -2.267 -9.115 -28.081 1.00 89.56 72 ASP A CA 1
ATOM 572 C C . ASP A 1 72 ? -1.269 -10.200 -27.657 1.00 89.56 72 ASP A C 1
ATOM 574 O O . ASP A 1 72 ? -0.586 -10.826 -28.464 1.00 89.56 72 ASP A O 1
ATOM 578 N N . LEU A 1 73 ? -1.105 -10.333 -26.340 1.00 90.06 73 LEU A N 1
ATOM 579 C CA . LEU A 1 73 ? -0.217 -11.302 -25.712 1.00 90.06 73 LEU A CA 1
ATOM 580 C C . LEU A 1 73 ? -1.041 -12.278 -24.864 1.00 90.06 73 LEU A C 1
ATOM 582 O O . LEU A 1 73 ? -1.987 -11.866 -24.177 1.00 90.06 73 LEU A O 1
ATOM 586 N N . PRO A 1 74 ? -0.682 -13.573 -24.852 1.00 92.75 74 PRO A N 1
ATOM 587 C CA . PRO A 1 74 ? -1.398 -14.564 -24.063 1.00 92.75 74 PRO A CA 1
ATOM 588 C C . PRO A 1 74 ? -1.394 -14.172 -22.580 1.00 92.75 74 PRO A C 1
ATOM 590 O O . PRO A 1 74 ? -0.358 -13.831 -22.010 1.00 92.75 74 PRO A O 1
ATOM 593 N N . ASN A 1 75 ? -2.568 -14.235 -21.950 1.00 92.62 75 ASN A N 1
ATOM 594 C CA . ASN A 1 75 ? -2.791 -13.918 -20.534 1.00 92.62 75 ASN A CA 1
ATOM 595 C C . ASN A 1 75 ? -2.449 -12.469 -20.128 1.00 92.62 75 ASN A C 1
ATOM 597 O O . ASN A 1 75 ? -2.282 -12.202 -18.933 1.00 92.62 75 ASN A O 1
ATOM 601 N N . PHE A 1 76 ? -2.354 -11.522 -21.076 1.00 92.38 76 PHE A N 1
ATOM 602 C CA . PHE A 1 76 ? -1.982 -10.136 -20.766 1.00 92.38 76 PHE A CA 1
ATOM 603 C C . PHE A 1 76 ? -2.937 -9.492 -19.760 1.00 92.38 76 PHE A C 1
ATOM 605 O O . PHE A 1 76 ? -2.493 -8.989 -18.733 1.00 92.38 76 PHE A O 1
ATOM 612 N N . ALA A 1 77 ? -4.246 -9.545 -20.020 1.00 90.75 77 ALA A N 1
ATOM 613 C CA . ALA A 1 77 ? -5.244 -8.892 -19.173 1.00 90.75 77 ALA A CA 1
ATOM 614 C C . ALA A 1 77 ? -5.231 -9.427 -17.729 1.00 90.75 77 ALA A C 1
ATOM 616 O O . ALA A 1 77 ? -5.243 -8.645 -16.780 1.00 90.75 77 ALA A O 1
ATOM 617 N N . GLU A 1 78 ? -5.143 -10.749 -17.558 1.00 92.19 78 GLU A N 1
ATOM 618 C CA . GLU A 1 78 ? -5.044 -11.384 -16.238 1.00 92.19 78 GLU A CA 1
ATOM 619 C C . GLU A 1 78 ? -3.742 -10.991 -15.528 1.00 92.19 78 GLU A C 1
ATOM 621 O O . GLU A 1 78 ? -3.748 -10.615 -14.355 1.00 92.19 78 GLU A O 1
ATOM 626 N N . THR A 1 79 ? -2.621 -11.021 -16.254 1.00 91.19 79 THR A N 1
ATOM 627 C CA . THR A 1 79 ? -1.307 -10.660 -15.715 1.00 91.19 79 THR A CA 1
ATOM 628 C C . THR A 1 79 ? -1.265 -9.195 -15.297 1.00 91.19 79 THR A C 1
ATOM 630 O O . THR A 1 79 ? -0.786 -8.897 -14.206 1.00 91.19 79 THR A O 1
ATOM 633 N N . PHE A 1 80 ? -1.807 -8.295 -16.117 1.00 92.25 80 PHE A N 1
ATOM 634 C CA . PHE A 1 80 ? -1.890 -6.869 -15.830 1.00 92.25 80 PHE A CA 1
ATOM 635 C C . PHE A 1 80 ? -2.765 -6.593 -14.604 1.00 92.25 80 PHE A C 1
ATOM 637 O O . PHE A 1 80 ? -2.348 -5.859 -13.707 1.00 92.25 80 PHE A O 1
ATOM 644 N N . ALA A 1 81 ? -3.942 -7.222 -14.521 1.00 90.75 81 ALA A N 1
ATOM 645 C CA . ALA A 1 81 ? -4.833 -7.096 -13.372 1.00 90.75 81 ALA A CA 1
ATOM 646 C C . ALA A 1 81 ? -4.162 -7.591 -12.083 1.00 90.75 81 ALA A C 1
ATOM 648 O O . ALA A 1 81 ? -4.185 -6.891 -11.071 1.00 90.75 81 ALA A O 1
ATOM 649 N N . ARG A 1 82 ? -3.494 -8.753 -12.131 1.00 89.69 82 ARG A N 1
ATOM 650 C CA . ARG A 1 82 ? -2.735 -9.290 -10.995 1.00 89.69 82 ARG A CA 1
ATOM 651 C C . ARG A 1 82 ? -1.586 -8.368 -10.597 1.00 89.69 82 ARG A C 1
ATOM 653 O O . ARG A 1 82 ? -1.469 -8.039 -9.428 1.00 89.69 82 ARG A O 1
ATOM 660 N N . GLN A 1 83 ? -0.746 -7.942 -11.541 1.00 90.62 83 GLN A N 1
ATOM 661 C CA . GLN A 1 83 ? 0.420 -7.093 -11.257 1.00 90.62 83 GLN A CA 1
ATOM 662 C C . GLN A 1 83 ? 0.030 -5.697 -10.761 1.00 90.62 83 GLN A C 1
ATOM 664 O O . GLN A 1 83 ? 0.795 -5.068 -10.036 1.00 90.62 83 GLN A O 1
ATOM 669 N N . SER A 1 84 ? -1.170 -5.235 -11.107 1.00 89.88 84 SER A N 1
ATOM 670 C CA . SER A 1 84 ? -1.738 -3.973 -10.629 1.00 89.88 84 SER A CA 1
ATOM 671 C C . SER A 1 84 ? -2.494 -4.122 -9.302 1.00 89.88 84 SER A C 1
ATOM 673 O O . SER A 1 84 ? -2.861 -3.119 -8.691 1.00 89.88 84 SER A O 1
ATOM 675 N N . SER A 1 85 ? -2.732 -5.352 -8.834 1.00 86.19 85 SER A N 1
ATOM 676 C CA . SER A 1 85 ? -3.493 -5.624 -7.615 1.00 86.19 85 SER A CA 1
ATOM 677 C C . SER A 1 85 ? -2.691 -5.284 -6.355 1.00 86.19 85 SER A C 1
ATOM 679 O O . SER A 1 85 ? -1.454 -5.312 -6.325 1.00 86.19 85 SER A O 1
ATOM 681 N N . TRP A 1 86 ? -3.401 -4.958 -5.276 1.00 85.56 86 TRP A N 1
ATOM 682 C CA . TRP A 1 86 ? -2.775 -4.684 -3.984 1.00 85.56 86 TRP A CA 1
ATOM 683 C C . TRP A 1 86 ? -2.173 -5.958 -3.376 1.00 85.56 86 TRP A C 1
ATOM 685 O O . TRP A 1 86 ? -1.076 -5.930 -2.817 1.00 85.56 86 TRP A O 1
ATOM 695 N N . GLU A 1 87 ? -2.860 -7.090 -3.538 1.00 82.69 87 GLU A N 1
ATOM 696 C CA . GLU A 1 87 ? -2.440 -8.414 -3.072 1.00 82.69 87 GLU A CA 1
ATOM 697 C C . GLU A 1 87 ? -1.085 -8.810 -3.664 1.00 82.69 87 GLU A C 1
ATOM 699 O O . GLU A 1 87 ? -0.284 -9.454 -2.988 1.00 82.69 87 GLU A O 1
ATOM 704 N N . TRP A 1 88 ? -0.810 -8.406 -4.907 1.00 85.12 88 TRP A N 1
ATOM 705 C CA . TRP A 1 88 ? 0.485 -8.616 -5.542 1.00 85.12 88 TRP A CA 1
ATOM 706 C C . TRP A 1 88 ? 1.543 -7.625 -5.050 1.00 85.12 88 TRP A C 1
ATOM 708 O O . TRP A 1 88 ? 2.596 -8.043 -4.573 1.00 85.12 88 TRP A O 1
ATOM 718 N N . ASN A 1 89 ? 1.260 -6.321 -5.128 1.00 81.38 89 ASN A N 1
ATOM 719 C CA . ASN A 1 89 ? 2.255 -5.277 -4.857 1.00 81.38 89 ASN A CA 1
ATOM 720 C C . ASN A 1 89 ? 2.641 -5.155 -3.374 1.00 81.38 89 ASN A C 1
ATOM 722 O O . ASN A 1 89 ? 3.771 -4.785 -3.056 1.00 81.38 89 ASN A O 1
ATOM 726 N N . PHE A 1 90 ? 1.716 -5.467 -2.465 1.00 78.06 90 PHE A N 1
ATOM 727 C CA . PHE A 1 90 ? 1.897 -5.307 -1.018 1.00 78.06 90 PHE A CA 1
ATOM 728 C C . PHE A 1 90 ? 1.576 -6.584 -0.244 1.00 78.06 90 PHE A C 1
ATOM 730 O O . PHE A 1 90 ? 2.260 -6.898 0.732 1.00 78.06 90 PHE A O 1
ATOM 737 N N . GLY A 1 91 ? 0.570 -7.343 -0.688 1.00 74.12 91 GLY A N 1
ATOM 738 C CA . GLY A 1 91 ? 0.153 -8.578 -0.029 1.00 74.12 91 GLY A CA 1
ATOM 739 C C . GLY A 1 91 ? 1.224 -9.668 -0.044 1.00 74.12 91 GLY A C 1
ATOM 740 O O . GLY A 1 91 ? 1.310 -10.420 0.911 1.00 74.12 91 GLY A O 1
ATOM 741 N N . GLN A 1 92 ? 2.114 -9.727 -1.039 1.00 73.31 92 GLN A N 1
ATOM 742 C CA . GLN A 1 92 ? 3.198 -10.727 -1.083 1.00 73.31 92 GLN A CA 1
ATOM 743 C C . GLN A 1 92 ? 4.386 -10.421 -0.150 1.00 73.31 92 GLN A C 1
ATOM 745 O O . GLN A 1 92 ? 5.398 -11.123 -0.191 1.00 73.31 92 GLN A O 1
ATOM 750 N N . ALA A 1 93 ? 4.306 -9.382 0.689 1.00 69.06 93 ALA A N 1
ATOM 751 C CA . ALA A 1 93 ? 5.361 -9.093 1.652 1.00 69.06 93 ALA A CA 1
ATOM 752 C C . ALA A 1 93 ? 5.584 -10.292 2.605 1.00 69.06 93 ALA A C 1
ATOM 754 O O . ALA A 1 93 ? 4.609 -10.844 3.129 1.00 69.06 93 ALA A O 1
ATOM 755 N N . PRO A 1 94 ? 6.848 -10.684 2.875 1.00 68.25 94 PRO A N 1
ATOM 756 C CA . PRO A 1 94 ? 7.151 -11.712 3.864 1.00 68.25 94 PRO A CA 1
ATOM 757 C C . PRO A 1 94 ? 6.557 -11.381 5.232 1.00 68.25 94 PRO A C 1
ATOM 759 O O . PRO A 1 94 ? 6.423 -10.203 5.589 1.00 68.25 94 PRO A O 1
ATOM 762 N N . GLY A 1 95 ? 6.267 -12.430 6.008 1.00 67.50 95 GLY A N 1
ATOM 763 C CA . GLY A 1 95 ? 5.770 -12.313 7.376 1.00 67.50 95 GLY A CA 1
ATOM 764 C C . GLY A 1 95 ? 6.594 -11.307 8.176 1.00 67.50 95 GLY A C 1
ATOM 765 O O . GLY A 1 95 ? 7.825 -11.389 8.228 1.00 67.50 95 GLY A O 1
ATOM 766 N N . SER A 1 96 ? 5.932 -10.310 8.760 1.00 67.62 96 SER A N 1
ATOM 767 C CA . SER A 1 96 ? 6.635 -9.253 9.480 1.00 67.62 96 SER A CA 1
ATOM 768 C C . SER A 1 96 ? 5.934 -8.849 10.758 1.00 67.62 96 SER A C 1
ATOM 770 O O . SER A 1 96 ? 4.714 -8.712 10.798 1.00 67.62 96 SER A O 1
ATOM 772 N N . ARG A 1 97 ? 6.740 -8.614 11.797 1.00 74.44 97 ARG A N 1
ATOM 773 C CA . ARG A 1 97 ? 6.276 -7.962 13.017 1.00 74.44 97 ARG A CA 1
ATOM 774 C C . ARG A 1 97 ? 6.459 -6.465 12.888 1.00 74.44 97 ARG A C 1
ATOM 776 O O . ARG 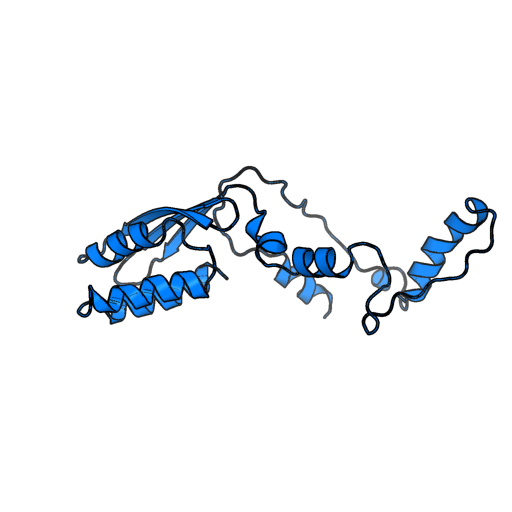A 1 97 ? 7.590 -5.995 12.719 1.00 74.44 97 ARG A O 1
ATOM 783 N N . ILE A 1 98 ? 5.357 -5.739 12.987 1.00 78.12 98 ILE A N 1
ATOM 784 C CA . ILE A 1 98 ? 5.306 -4.285 12.907 1.00 78.12 98 ILE A CA 1
ATOM 785 C C . ILE A 1 98 ? 4.941 -3.756 14.288 1.00 78.12 98 ILE A C 1
ATOM 787 O O . ILE A 1 98 ? 3.927 -4.142 14.864 1.00 78.12 98 ILE A O 1
ATOM 791 N N . CYS A 1 99 ? 5.773 -2.866 14.827 1.00 73.19 99 CYS A N 1
ATOM 792 C CA . CYS A 1 99 ? 5.526 -2.222 16.110 1.00 73.19 99 CYS A CA 1
ATOM 793 C C . CYS A 1 99 ? 5.368 -0.713 15.926 1.00 73.19 99 CYS A C 1
ATOM 795 O O . CYS A 1 99 ? 6.314 -0.023 15.537 1.00 73.19 99 CYS A O 1
ATOM 797 N N . TRP A 1 100 ? 4.202 -0.204 16.307 1.00 77.31 100 TRP A N 1
ATOM 798 C CA . TRP A 1 100 ? 3.884 1.217 16.346 1.00 77.31 100 TRP A CA 1
ATOM 799 C C . TRP A 1 100 ? 3.832 1.701 17.786 1.00 77.31 100 TRP A C 1
ATOM 801 O O . TRP A 1 100 ? 3.342 0.993 18.661 1.00 77.31 100 TRP A O 1
ATOM 811 N N . MET A 1 101 ? 4.342 2.901 18.044 1.00 64.69 101 MET A N 1
ATOM 812 C CA . MET A 1 101 ? 4.292 3.515 19.367 1.00 64.69 101 MET A CA 1
ATOM 813 C C . MET A 1 101 ? 3.861 4.961 19.211 1.00 64.69 101 MET A C 1
ATOM 815 O O . MET A 1 101 ? 4.480 5.703 18.448 1.00 64.69 101 MET A O 1
ATOM 819 N N . ASN A 1 102 ? 2.816 5.338 19.936 1.00 68.50 102 ASN A N 1
ATOM 820 C CA . ASN A 1 102 ? 2.422 6.721 20.098 1.00 68.50 102 ASN A CA 1
ATOM 821 C C . ASN A 1 102 ? 2.701 7.148 21.534 1.00 68.50 102 ASN A C 1
ATOM 823 O O . ASN A 1 102 ? 2.291 6.467 22.472 1.00 68.50 102 ASN A O 1
ATOM 827 N N . ALA A 1 103 ? 3.389 8.270 21.693 1.00 56.28 103 ALA A N 1
ATOM 828 C CA . ALA A 1 103 ? 3.570 8.930 22.977 1.00 56.28 103 ALA A CA 1
ATOM 829 C C . ALA A 1 103 ? 2.928 10.316 22.861 1.00 56.28 103 ALA A C 1
ATOM 831 O O . ALA A 1 103 ? 3.623 11.314 22.694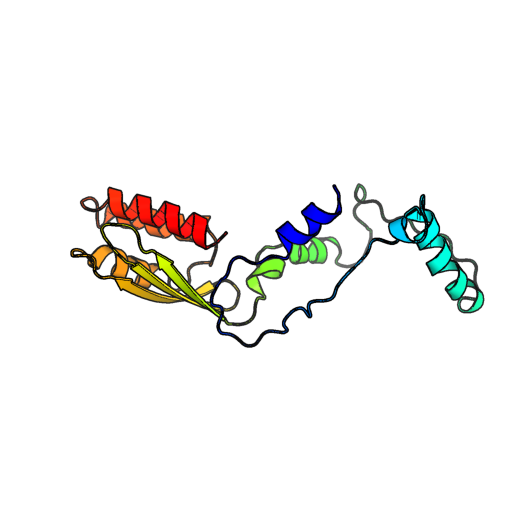 1.00 56.28 103 ALA A O 1
ATOM 832 N N . LEU A 1 104 ? 1.594 10.370 22.838 1.00 51.97 104 LEU A N 1
ATOM 833 C CA . LEU A 1 104 ? 0.867 11.632 22.980 1.00 51.97 104 LEU A CA 1
ATOM 834 C C . LEU A 1 104 ? 0.573 11.880 24.462 1.00 51.97 104 LEU A C 1
ATOM 836 O O . LEU A 1 104 ? 0.428 10.946 25.249 1.00 51.97 104 LEU A O 1
ATOM 840 N N . ALA A 1 105 ? 0.524 13.157 24.838 1.00 43.44 105 ALA A N 1
ATOM 841 C CA . ALA A 1 105 ? 0.300 13.613 26.203 1.00 43.44 105 ALA A CA 1
ATOM 842 C C . ALA A 1 105 ? -1.116 13.240 26.684 1.00 43.44 105 ALA A C 1
ATOM 844 O O . ALA A 1 105 ? -2.058 13.996 26.474 1.00 43.44 105 ALA A O 1
ATOM 845 N N . GLY A 1 106 ? -1.262 12.065 27.303 1.00 52.28 106 GLY A N 1
ATOM 846 C CA . GLY A 1 106 ? -2.499 11.640 27.970 1.00 52.28 106 GLY A CA 1
ATOM 847 C C . GLY A 1 106 ? -2.798 10.142 27.906 1.00 52.28 106 GLY A C 1
ATOM 848 O O . GLY A 1 106 ? -3.454 9.635 28.807 1.00 52.28 106 GLY A O 1
ATOM 849 N N . ALA A 1 107 ? -2.290 9.432 26.895 1.00 56.56 107 ALA A N 1
ATOM 850 C CA . ALA A 1 107 ? -2.324 7.972 26.820 1.00 56.56 107 ALA A CA 1
ATOM 851 C C . ALA A 1 107 ? -1.239 7.495 25.847 1.00 56.56 107 ALA A C 1
ATOM 853 O O . ALA A 1 107 ? -1.265 7.810 24.652 1.00 56.56 107 ALA A O 1
ATOM 854 N N . ALA A 1 108 ? -0.268 6.742 26.349 1.00 71.19 108 ALA A N 1
ATOM 855 C CA . ALA A 1 108 ? 0.651 6.011 25.503 1.00 71.19 108 ALA A CA 1
ATOM 856 C C . ALA A 1 108 ? -0.041 4.724 25.038 1.00 71.19 108 ALA A C 1
ATOM 858 O O . ALA A 1 108 ? -0.574 3.944 25.832 1.00 71.19 108 ALA A O 1
ATOM 859 N N . TRP A 1 109 ? -0.006 4.466 23.734 1.00 77.06 109 TRP A N 1
ATOM 860 C CA . TRP A 1 109 ? -0.392 3.168 23.192 1.00 77.06 109 TRP A CA 1
ATOM 861 C C . TRP A 1 109 ? 0.666 2.632 22.242 1.00 77.06 109 TRP A C 1
ATOM 863 O O . TRP A 1 109 ? 1.317 3.353 21.477 1.00 77.06 109 TRP A O 1
ATOM 873 N N . LYS A 1 110 ? 0.833 1.317 22.300 1.00 80.62 110 LYS A N 1
ATOM 874 C CA . LYS A 1 110 ? 1.755 0.555 21.475 1.00 80.62 110 LYS A CA 1
ATOM 875 C C . LYS A 1 110 ? 0.984 -0.571 20.808 1.00 80.62 110 LYS A C 1
ATOM 877 O O . LYS A 1 110 ? 0.420 -1.413 21.500 1.00 80.62 110 LYS A O 1
ATOM 882 N N . LEU A 1 111 ? 0.998 -0.596 19.479 1.00 84.44 111 LEU A N 1
ATOM 883 C CA . LEU A 1 111 ? 0.361 -1.640 18.679 1.00 84.44 111 LEU A CA 1
ATOM 884 C C . LEU A 1 111 ? 1.426 -2.553 18.090 1.00 84.44 111 LEU A C 1
ATOM 886 O O . LEU A 1 111 ? 2.421 -2.079 17.537 1.00 84.44 111 LEU A O 1
ATOM 890 N N . HIS A 1 112 ? 1.227 -3.858 18.228 1.00 85.50 112 HIS A N 1
ATOM 891 C CA . HIS A 1 112 ? 2.049 -4.878 17.584 1.00 85.50 112 HIS A CA 1
ATOM 892 C C . HIS A 1 112 ? 1.168 -5.659 16.630 1.00 85.50 112 HIS A C 1
ATOM 894 O O . HIS A 1 112 ? 0.144 -6.190 17.055 1.00 85.50 112 HIS A O 1
ATOM 900 N N . PHE A 1 113 ? 1.590 -5.746 15.375 1.00 88.81 113 PHE A N 1
ATOM 901 C CA . PHE A 1 113 ? 0.933 -6.550 14.356 1.00 88.81 113 PHE A CA 1
ATOM 902 C C . PHE A 1 113 ? 1.901 -7.591 13.817 1.00 88.81 113 PHE A C 1
ATOM 904 O O . PHE A 1 113 ? 2.999 -7.240 13.382 1.00 88.81 113 PHE A O 1
ATOM 911 N N . ASP A 1 114 ? 1.471 -8.846 13.802 1.00 86.62 114 ASP A N 1
ATOM 912 C CA . ASP A 1 114 ? 2.077 -9.872 12.962 1.00 86.62 114 ASP A CA 1
ATOM 913 C C . ASP A 1 114 ? 1.293 -9.882 11.645 1.00 86.62 114 ASP A C 1
ATOM 915 O O . ASP A 1 114 ? 0.101 -10.191 11.630 1.00 86.62 114 ASP A O 1
ATOM 919 N N . VAL A 1 115 ? 1.934 -9.492 10.544 1.00 87.75 115 VAL A N 1
ATOM 920 C CA . VAL A 1 115 ? 1.293 -9.391 9.226 1.00 87.75 115 VAL A CA 1
ATOM 921 C C . VAL A 1 115 ? 1.826 -10.480 8.311 1.00 87.75 115 VAL A C 1
ATOM 923 O O . VAL A 1 115 ? 3.035 -10.557 8.093 1.00 87.75 115 VAL A O 1
ATOM 926 N N . GLU A 1 116 ? 0.922 -11.272 7.738 1.00 84.25 116 GLU A N 1
ATOM 927 C CA . GLU A 1 116 ? 1.222 -12.289 6.731 1.00 84.25 116 GLU A CA 1
ATOM 928 C C . GLU A 1 116 ? 0.266 -12.142 5.553 1.00 84.25 116 GLU A C 1
ATOM 930 O O . GLU A 1 116 ? -0.937 -11.962 5.729 1.00 84.25 116 GLU A O 1
ATOM 935 N N . LYS A 1 117 ? 0.799 -12.212 4.332 1.00 84.31 117 LYS A N 1
ATOM 936 C CA . LYS A 1 117 ? 0.015 -12.074 3.097 1.00 84.31 117 LYS A CA 1
ATOM 937 C C . LYS A 1 117 ? -0.847 -10.796 3.032 1.00 84.31 117 LYS A C 1
ATOM 939 O O . LYS A 1 117 ? -1.925 -10.793 2.449 1.00 84.31 117 LYS A O 1
ATOM 944 N N . GLY A 1 118 ? -0.398 -9.717 3.678 1.00 85.44 118 GLY A N 1
ATOM 945 C CA . GLY A 1 118 ? -1.149 -8.462 3.791 1.00 85.44 118 GLY A CA 1
ATOM 946 C C . GLY A 1 118 ? -2.273 -8.457 4.835 1.00 85.44 118 GLY A C 1
ATOM 947 O O . GLY A 1 118 ? -2.926 -7.430 4.986 1.00 85.44 118 GLY A O 1
ATOM 948 N N . HIS A 1 119 ? -2.480 -9.541 5.585 1.00 90.06 119 HIS A N 1
ATOM 949 C CA . HIS A 1 119 ? -3.462 -9.630 6.668 1.00 90.06 119 HIS A CA 1
ATOM 950 C C . HIS A 1 119 ? -2.788 -9.612 8.038 1.00 90.06 119 HIS A C 1
ATOM 952 O O . HIS A 1 119 ? -1.731 -10.212 8.237 1.00 90.06 119 HIS A O 1
ATOM 958 N N . ILE A 1 120 ? -3.419 -8.954 9.006 1.00 92.56 120 ILE A N 1
ATOM 959 C CA . ILE A 1 120 ? -2.989 -8.976 10.403 1.00 92.56 120 ILE A CA 1
ATOM 960 C C . ILE A 1 120 ? -3.378 -10.333 10.998 1.00 92.56 120 ILE A C 1
ATOM 962 O O . ILE A 1 120 ? -4.536 -10.589 11.297 1.00 92.56 120 ILE A O 1
ATOM 966 N N . THR A 1 121 ? -2.414 -11.227 11.182 1.00 91.88 121 THR A N 1
ATOM 967 C CA . THR A 1 121 ? -2.639 -12.553 11.790 1.00 91.88 121 THR A CA 1
ATOM 968 C C . THR A 1 121 ? -2.760 -12.486 13.309 1.00 91.88 121 THR A C 1
ATOM 970 O O . THR A 1 121 ? -3.425 -13.322 13.918 1.00 91.88 121 THR A O 1
ATOM 973 N N . ARG A 1 122 ? -2.147 -11.471 13.924 1.00 89.81 122 ARG A N 1
ATOM 974 C CA . ARG A 1 122 ? -2.229 -11.187 15.356 1.00 89.81 122 ARG A CA 1
ATOM 975 C C . ARG A 1 122 ? -2.059 -9.695 15.596 1.00 89.81 122 ARG A C 1
ATOM 977 O O . ARG A 1 122 ? -1.136 -9.088 15.054 1.00 89.81 122 ARG A O 1
ATOM 984 N N . ALA A 1 123 ? -2.897 -9.135 16.462 1.00 91.00 123 ALA A N 1
ATOM 985 C CA . ALA A 1 123 ? -2.767 -7.776 16.967 1.00 91.00 123 ALA A CA 1
ATOM 986 C C . ALA A 1 123 ? -2.676 -7.771 18.496 1.00 91.00 123 ALA A C 1
ATOM 988 O O . ALA A 1 123 ? -3.357 -8.535 19.175 1.00 91.00 123 ALA A O 1
ATOM 989 N N . GLN A 1 124 ? -1.813 -6.918 19.045 1.00 86.12 124 GLN A N 1
ATOM 990 C CA . GLN A 1 124 ? -1.707 -6.689 20.485 1.00 86.12 124 GLN A CA 1
ATOM 991 C C . GLN A 1 124 ? -1.599 -5.202 20.776 1.00 86.12 124 GLN A C 1
ATOM 993 O O . GLN A 1 124 ? -0.839 -4.496 20.107 1.00 86.12 124 GLN A O 1
ATOM 998 N N . VAL A 1 125 ? -2.318 -4.752 21.803 1.00 87.31 125 VAL A N 1
ATOM 999 C CA . VAL A 1 125 ? -2.210 -3.391 22.326 1.00 87.31 125 VAL A CA 1
ATOM 1000 C C . VAL A 1 125 ? -1.558 -3.424 23.698 1.00 87.31 125 VAL A C 1
ATOM 1002 O O . VAL A 1 125 ? -1.877 -4.264 24.532 1.00 87.31 125 VAL A O 1
ATOM 1005 N N . PHE A 1 126 ? -0.652 -2.483 23.931 1.00 82.69 126 PHE A N 1
ATOM 1006 C CA . PHE A 1 126 ? -0.150 -2.148 25.256 1.00 82.69 126 PHE A CA 1
ATOM 1007 C C . PHE A 1 126 ? -0.464 -0.678 25.494 1.00 82.69 126 PHE A C 1
ATOM 1009 O O . PHE A 1 126 ? -0.109 0.157 2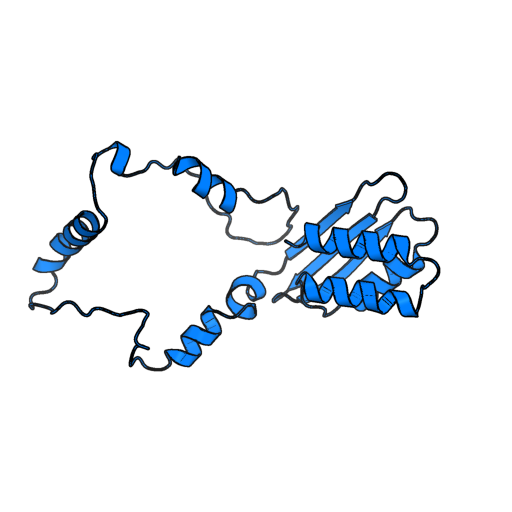4.660 1.00 82.69 126 PHE A O 1
ATOM 1016 N N . THR A 1 127 ? -1.129 -0.357 26.596 1.00 82.69 127 THR A N 1
ATOM 1017 C CA . THR A 1 127 ? -1.522 1.015 26.919 1.00 82.69 127 THR A CA 1
ATOM 1018 C C . THR A 1 127 ? -1.467 1.260 28.419 1.00 82.69 127 THR A C 1
ATOM 1020 O O . THR A 1 127 ? -1.643 0.333 29.206 1.00 82.69 127 THR A O 1
ATOM 1023 N N . ASP A 1 128 ? -1.202 2.506 28.796 1.00 82.31 128 ASP A N 1
ATOM 1024 C CA . ASP A 1 128 ? -1.351 3.029 30.156 1.00 82.31 128 ASP A CA 1
ATOM 1025 C C . ASP A 1 128 ? -2.681 3.786 30.353 1.00 82.31 128 ASP A C 1
ATOM 1027 O O . ASP A 1 128 ? -2.893 4.400 31.398 1.00 82.31 128 ASP A O 1
ATOM 1031 N N . SER A 1 129 ? -3.582 3.733 29.362 1.00 81.50 129 SER A N 1
ATOM 1032 C CA . SER A 1 129 ? -4.920 4.322 29.434 1.00 81.50 129 SER A CA 1
ATOM 1033 C C . SER A 1 129 ? -5.699 3.790 30.636 1.00 81.50 129 SER A C 1
ATOM 1035 O O . SER A 1 129 ? -5.724 2.587 30.898 1.00 81.50 129 SER A O 1
ATOM 1037 N N . LEU A 1 130 ? -6.418 4.686 31.314 1.00 82.75 130 LEU A N 1
ATOM 1038 C CA . LEU A 1 130 ? -7.360 4.327 32.379 1.00 82.75 130 LEU A CA 1
ATOM 1039 C C . LEU A 1 130 ? -8.564 3.526 31.855 1.00 82.75 130 LEU A C 1
ATOM 1041 O O . LEU A 1 130 ? -9.203 2.818 32.626 1.00 82.75 130 LEU A O 1
ATOM 1045 N N . ASN A 1 131 ? -8.843 3.609 30.549 1.00 84.12 131 ASN A N 1
ATOM 1046 C CA . ASN A 1 131 ? -9.933 2.909 29.871 1.00 84.12 131 ASN A CA 1
ATOM 1047 C C . ASN A 1 131 ? -9.369 2.016 28.746 1.00 84.12 131 ASN A C 1
ATOM 1049 O O . ASN A 1 131 ? -9.396 2.414 27.578 1.00 84.12 131 ASN A O 1
ATOM 1053 N N . PRO A 1 132 ? -8.820 0.825 29.056 1.00 85.81 132 PRO A N 1
ATOM 1054 C CA . PRO A 1 132 ? -8.185 -0.041 28.057 1.00 85.81 132 PRO A CA 1
ATOM 1055 C C . PRO A 1 132 ? -9.182 -0.838 27.199 1.00 85.81 132 PRO A C 1
ATOM 1057 O O . PRO A 1 132 ? -8.823 -1.286 26.112 1.00 85.81 132 PRO A O 1
ATOM 1060 N N . ALA A 1 133 ? -10.435 -0.991 27.643 1.00 90.25 133 ALA A N 1
ATOM 1061 C CA . ALA A 1 133 ? -11.413 -1.884 27.016 1.00 90.25 133 ALA A CA 1
ATOM 1062 C C . ALA A 1 133 ? -11.637 -1.654 25.500 1.00 90.25 133 ALA A C 1
ATOM 1064 O O . ALA A 1 133 ? -11.611 -2.641 24.760 1.00 90.25 133 ALA A O 1
ATOM 1065 N N . PRO A 1 134 ? -11.771 -0.411 24.983 1.00 89.81 134 PRO A N 1
ATOM 1066 C CA . PRO A 1 134 ? -11.925 -0.192 23.540 1.00 89.81 134 PRO A CA 1
ATOM 1067 C C . PRO A 1 134 ? -10.681 -0.609 22.742 1.00 89.81 134 PRO A C 1
ATOM 1069 O O . PRO A 1 134 ? -10.782 -1.130 21.633 1.00 89.81 134 PRO A O 1
ATOM 1072 N N . LEU A 1 135 ? -9.491 -0.408 23.315 1.00 88.00 135 LEU A N 1
ATOM 1073 C CA . LEU A 1 135 ? -8.214 -0.746 22.687 1.00 88.00 135 LEU A CA 1
ATOM 1074 C C . LEU A 1 135 ? -7.987 -2.263 22.645 1.00 88.00 135 LEU A C 1
ATOM 1076 O O . LEU A 1 135 ? -7.515 -2.793 21.639 1.00 88.00 135 LEU A O 1
ATOM 1080 N N . GLU A 1 136 ? -8.351 -2.973 23.710 1.00 89.12 136 GLU A N 1
ATOM 1081 C CA . GLU A 1 136 ? -8.314 -4.438 23.751 1.00 89.12 136 GLU A CA 1
ATOM 1082 C C . GLU A 1 136 ? -9.319 -5.051 22.766 1.00 89.12 136 GLU A C 1
ATOM 1084 O O . GLU A 1 136 ? -8.968 -5.966 22.016 1.00 89.12 136 GLU A O 1
ATOM 1089 N N . ALA A 1 137 ? -10.534 -4.494 22.697 1.00 92.12 137 ALA A N 1
ATOM 1090 C CA . ALA A 1 137 ? -11.543 -4.893 21.719 1.00 92.12 137 ALA A CA 1
ATOM 1091 C C . ALA A 1 137 ? -11.053 -4.683 20.277 1.00 92.12 137 ALA A C 1
ATOM 1093 O O . ALA A 1 137 ? -11.230 -5.564 19.431 1.00 92.12 137 ALA A O 1
ATOM 1094 N N . LEU A 1 138 ? -10.371 -3.563 20.007 1.00 91.69 138 LEU A N 1
ATOM 1095 C CA . LEU A 1 138 ? -9.761 -3.303 18.705 1.00 91.69 138 LEU A CA 1
ATOM 1096 C C . LEU A 1 138 ? -8.733 -4.374 18.331 1.00 91.69 138 LEU A C 1
ATOM 1098 O O . LEU A 1 138 ? -8.782 -4.886 17.217 1.00 91.69 138 LEU A O 1
ATOM 1102 N N . ALA A 1 139 ? -7.825 -4.758 19.236 1.00 90.50 139 ALA A N 1
ATOM 1103 C CA . ALA A 1 139 ? -6.858 -5.821 18.940 1.00 90.50 139 ALA A CA 1
ATOM 1104 C C . ALA A 1 139 ? -7.540 -7.139 18.541 1.00 90.50 139 ALA A C 1
ATOM 1106 O O . ALA A 1 139 ? -7.078 -7.796 17.610 1.00 90.50 139 ALA A O 1
ATOM 1107 N N . GLY A 1 140 ? -8.649 -7.500 19.192 1.00 91.88 140 GLY A N 1
ATOM 1108 C CA . GLY A 1 140 ? -9.434 -8.673 18.805 1.00 91.88 140 GLY A CA 1
ATOM 1109 C C . GLY A 1 140 ? -10.010 -8.560 17.390 1.00 91.88 140 GLY A C 1
ATOM 1110 O O . GLY A 1 140 ? -9.881 -9.490 16.598 1.00 91.88 140 GLY A O 1
ATOM 1111 N N . ARG A 1 141 ? -10.594 -7.405 17.047 1.00 93.31 141 ARG A N 1
ATOM 1112 C CA . ARG A 1 141 ? -11.208 -7.156 15.728 1.00 93.31 141 ARG A CA 1
ATOM 1113 C C . ARG A 1 141 ? -10.208 -7.068 14.585 1.00 93.31 141 ARG A C 1
ATOM 1115 O O . ARG A 1 141 ? -10.502 -7.461 13.463 1.00 93.31 141 ARG A O 1
ATOM 1122 N N . LEU A 1 142 ? -9.004 -6.581 14.870 1.00 92.81 142 LEU A N 1
ATOM 1123 C CA . LEU A 1 142 ? -7.959 -6.451 13.863 1.00 92.81 142 LEU A CA 1
ATOM 1124 C C . LEU A 1 142 ? -7.388 -7.800 13.411 1.00 92.81 142 LEU A C 1
ATOM 1126 O O . LEU A 1 142 ? -6.716 -7.843 12.383 1.00 92.81 142 LEU A O 1
ATOM 1130 N N . GLN A 1 143 ? -7.647 -8.901 14.121 1.00 93.06 143 GLN A N 1
ATOM 1131 C CA . GLN A 1 143 ? -7.233 -10.224 13.664 1.00 93.06 143 GLN A CA 1
ATOM 1132 C C . GLN A 1 143 ? -7.999 -10.630 12.391 1.00 93.06 143 GLN A C 1
ATOM 1134 O O . GLN A 1 143 ? -9.220 -10.731 12.374 1.00 93.06 143 GLN A O 1
ATOM 1139 N N . GLY A 1 144 ? -7.262 -10.892 11.314 1.00 92.31 144 GLY A N 1
ATOM 1140 C CA . GLY A 1 144 ? -7.779 -11.179 9.974 1.00 92.31 144 GLY A CA 1
ATOM 1141 C C . GLY A 1 144 ? -7.996 -9.933 9.109 1.00 92.31 144 GLY A C 1
ATOM 1142 O O . GLY A 1 144 ? -8.113 -10.061 7.887 1.00 92.31 144 GLY A O 1
ATOM 1143 N N . CYS A 1 145 ? -7.983 -8.734 9.702 1.00 93.88 145 CYS A N 1
ATOM 1144 C CA . CYS A 1 145 ? -8.157 -7.481 8.977 1.00 93.88 145 CYS A CA 1
ATOM 1145 C C . CYS A 1 145 ? -7.003 -7.254 7.988 1.00 93.88 145 CYS A C 1
ATOM 1147 O O . CYS A 1 145 ? -5.841 -7.587 8.255 1.00 93.88 145 CYS A O 1
ATOM 1149 N N . LEU A 1 146 ? -7.323 -6.693 6.821 1.00 92.12 146 LEU A N 1
ATOM 1150 C CA . LEU A 1 146 ? -6.316 -6.319 5.837 1.00 92.12 146 LEU A CA 1
ATOM 1151 C C . LEU A 1 146 ? -5.467 -5.177 6.407 1.00 92.12 146 LEU A C 1
ATOM 1153 O O . LEU A 1 146 ? -5.998 -4.191 6.918 1.00 92.12 146 LEU A O 1
ATOM 1157 N N . TYR A 1 147 ? -4.146 -5.274 6.287 1.00 90.75 147 TYR A N 1
ATOM 1158 C CA . TYR A 1 147 ? -3.207 -4.246 6.727 1.00 90.75 147 TYR A CA 1
ATOM 1159 C C . TYR A 1 147 ? -3.217 -3.045 5.760 1.00 90.75 147 TYR A C 1
ATOM 1161 O O . TYR A 1 147 ? -2.260 -2.785 5.029 1.00 90.75 147 TYR A O 1
ATOM 1169 N N . ARG A 1 148 ? -4.345 -2.328 5.729 1.00 90.38 148 ARG A N 1
ATOM 1170 C CA . ARG A 1 148 ? -4.640 -1.207 4.832 1.00 90.38 148 ARG A CA 1
ATOM 1171 C C . ARG A 1 148 ? -5.372 -0.110 5.598 1.00 90.38 148 ARG A C 1
ATOM 1173 O O . ARG A 1 148 ? -6.217 -0.392 6.439 1.00 90.38 148 ARG A O 1
ATOM 1180 N N . THR A 1 149 ? -5.024 1.147 5.328 1.00 90.88 149 THR A N 1
ATOM 1181 C CA . THR A 1 149 ? -5.500 2.305 6.100 1.00 90.88 149 THR A CA 1
ATOM 1182 C C . THR A 1 149 ? -7.020 2.360 6.253 1.00 90.88 149 THR A C 1
ATOM 1184 O O . THR A 1 149 ? -7.502 2.507 7.366 1.00 90.88 149 THR A O 1
ATOM 1187 N N . ASP A 1 150 ? -7.760 2.222 5.159 1.00 91.88 150 ASP A N 1
ATOM 1188 C CA . ASP A 1 150 ? -9.225 2.249 5.136 1.00 91.88 150 ASP A CA 1
ATOM 1189 C C . ASP A 1 150 ? -9.850 1.139 5.993 1.00 91.88 150 ASP A C 1
ATOM 1191 O O . ASP A 1 150 ? -10.736 1.421 6.794 1.00 91.88 150 ASP A O 1
ATOM 1195 N N . MET A 1 151 ? -9.345 -0.093 5.894 1.00 94.31 151 MET A N 1
ATOM 1196 C CA . MET A 1 151 ? -9.855 -1.231 6.665 1.00 94.31 151 MET A CA 1
ATOM 1197 C C . MET A 1 151 ? -9.625 -1.042 8.167 1.00 94.31 151 MET A C 1
ATOM 1199 O O . MET A 1 151 ? -10.516 -1.286 8.973 1.00 94.31 151 MET A O 1
ATOM 1203 N N . LEU A 1 152 ? -8.455 -0.533 8.557 1.00 92.31 152 LEU A N 1
ATOM 1204 C CA . LEU A 1 152 ? -8.163 -0.266 9.967 1.00 92.31 152 LEU A CA 1
ATOM 1205 C C . LEU A 1 152 ? -9.007 0.882 10.532 1.00 92.31 152 LEU A C 1
ATOM 1207 O O . LEU A 1 152 ? -9.400 0.834 11.695 1.00 92.31 152 LEU A O 1
ATOM 1211 N N . GLN A 1 153 ? -9.299 1.907 9.726 1.00 93.06 153 GLN A N 1
ATOM 1212 C CA . GLN A 1 153 ? -10.189 2.993 10.140 1.00 93.06 153 GLN A CA 1
ATOM 1213 C C . GLN A 1 153 ? -11.627 2.504 10.324 1.00 93.06 153 GLN A C 1
ATOM 1215 O O . GLN A 1 153 ? -12.255 2.876 11.313 1.00 93.06 153 GLN A O 1
ATOM 1220 N N . GLN A 1 154 ? -12.117 1.639 9.430 1.00 93.94 154 GLN A N 1
ATOM 1221 C CA . GLN A 1 154 ? -13.443 1.027 9.553 1.00 93.94 154 GLN A CA 1
ATOM 1222 C C . GLN A 1 154 ? -13.590 0.238 10.859 1.00 93.94 154 GLN A C 1
ATOM 1224 O O . GLN A 1 154 ? -14.594 0.395 11.549 1.00 93.94 154 GLN A O 1
ATOM 1229 N N . GLU A 1 155 ? -12.579 -0.544 11.248 1.00 94.62 155 GLU A N 1
ATOM 1230 C CA . GLU A 1 155 ? -12.604 -1.280 12.520 1.00 94.62 155 GLU A CA 1
ATOM 1231 C C . GLU A 1 155 ? -12.626 -0.346 13.741 1.00 94.62 155 GLU A C 1
ATOM 1233 O O . GLU A 1 155 ? -13.349 -0.598 14.706 1.00 94.62 155 GLU A O 1
ATOM 1238 N N . CYS A 1 156 ? -11.892 0.772 13.693 1.00 91.31 156 CYS A N 1
ATOM 1239 C CA . CYS A 1 156 ? -11.955 1.796 14.740 1.00 91.31 156 CYS A CA 1
ATOM 1240 C C . CYS A 1 156 ? -13.332 2.474 14.811 1.00 91.31 156 CYS A C 1
ATOM 1242 O O . CYS A 1 156 ? -13.844 2.715 15.901 1.00 91.31 156 CYS A O 1
ATOM 1244 N N . GLU A 1 157 ? -13.942 2.786 13.667 1.00 91.00 157 GLU A N 1
ATOM 1245 C CA . GLU A 1 157 ? -15.270 3.408 13.605 1.00 91.00 157 GLU A CA 1
ATOM 1246 C C . GLU A 1 157 ? -16.370 2.454 14.079 1.00 91.00 157 GLU A C 1
ATOM 1248 O O . GLU A 1 157 ? -17.282 2.871 14.791 1.00 91.00 157 GLU A O 1
ATOM 1253 N N . ALA A 1 158 ? -16.255 1.161 13.770 1.00 93.12 158 ALA A N 1
ATOM 1254 C CA . ALA A 1 158 ? -17.192 0.139 14.224 1.00 93.12 158 ALA A CA 1
ATOM 1255 C C . ALA A 1 158 ? -17.209 -0.032 15.755 1.00 93.12 158 ALA A C 1
ATOM 1257 O O . ALA A 1 158 ? -18.191 -0.537 16.297 1.00 93.12 158 ALA A O 1
ATOM 1258 N N . LEU A 1 159 ? -16.150 0.373 16.466 1.00 92.56 159 LEU A N 1
ATOM 1259 C CA . LEU A 1 159 ? -16.104 0.349 17.934 1.00 92.56 159 LEU A CA 1
ATOM 1260 C C . LEU A 1 159 ? -16.875 1.497 18.585 1.00 92.56 159 LEU A C 1
ATOM 1262 O O . LEU A 1 159 ? -17.233 1.384 19.754 1.00 92.56 159 LEU A O 1
ATOM 1266 N N . LEU A 1 160 ? -17.171 2.575 17.852 1.00 92.38 160 LEU A N 1
ATOM 1267 C CA . LEU A 1 160 ? -17.943 3.706 18.381 1.00 92.38 160 LEU A CA 1
ATOM 1268 C C . LEU A 1 160 ? -19.356 3.293 18.812 1.00 92.38 160 LEU A C 1
ATOM 1270 O O . LEU A 1 160 ? -19.946 3.932 19.678 1.00 92.38 160 LEU A O 1
ATOM 1274 N N . VAL A 1 161 ? -19.889 2.220 18.218 1.00 92.88 161 VAL A N 1
ATOM 1275 C CA . VAL A 1 161 ? -21.195 1.653 18.578 1.00 92.88 161 VAL A CA 1
ATOM 1276 C C . VAL A 1 161 ? -21.161 1.030 19.974 1.00 92.88 161 VAL A C 1
ATOM 1278 O O . VAL A 1 161 ? -22.102 1.207 20.743 1.00 92.88 161 VAL A O 1
ATOM 1281 N N . ASP A 1 162 ? -20.075 0.331 20.306 1.00 92.44 162 ASP A N 1
ATOM 1282 C CA . ASP A 1 162 ? -19.932 -0.393 21.574 1.00 92.44 162 ASP A CA 1
ATOM 1283 C C . ASP A 1 162 ? -19.349 0.487 22.692 1.00 92.44 162 ASP A C 1
ATOM 128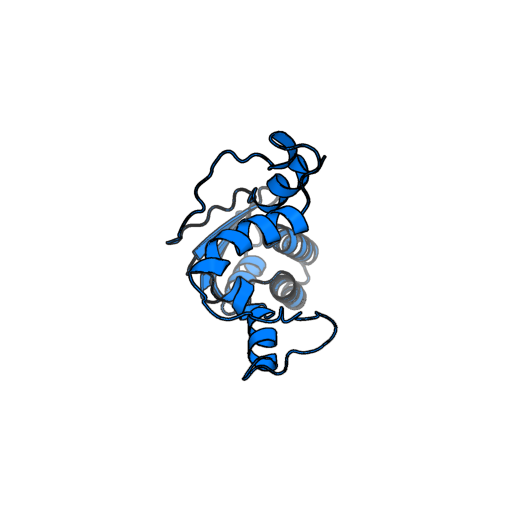5 O O . ASP A 1 162 ? -19.596 0.240 23.871 1.00 92.44 162 ASP A O 1
ATOM 1289 N N . PHE A 1 163 ? -18.595 1.529 22.324 1.00 92.81 163 PHE A N 1
ATOM 1290 C CA . PHE A 1 163 ? -17.887 2.428 23.240 1.00 92.81 163 PHE A CA 1
ATOM 1291 C C . PHE A 1 163 ? -18.165 3.913 22.925 1.00 92.81 163 PHE A C 1
ATOM 1293 O O . PHE A 1 163 ? -17.233 4.672 22.635 1.00 92.81 163 PHE A O 1
ATOM 1300 N N . PRO A 1 164 ? -19.433 4.368 22.978 1.00 92.50 164 PRO A N 1
ATOM 1301 C CA . PRO A 1 164 ? -19.793 5.743 22.620 1.00 92.50 164 PRO A CA 1
ATOM 1302 C C . PRO A 1 164 ? -19.176 6.788 23.563 1.00 92.50 164 PRO A C 1
ATOM 1304 O O . PRO A 1 164 ? -18.903 7.913 23.157 1.00 92.50 164 PRO A O 1
ATOM 1307 N N . GLU A 1 165 ? -18.907 6.419 24.817 1.00 90.50 165 GLU A N 1
ATOM 1308 C CA . GLU A 1 165 ? -18.291 7.306 25.811 1.00 90.50 165 GLU A CA 1
ATOM 1309 C C . GLU A 1 165 ? -16.816 7.629 25.510 1.00 90.50 165 GLU A C 1
ATOM 1311 O O . GLU A 1 165 ? -16.286 8.598 26.047 1.00 90.50 165 GLU A O 1
ATOM 1316 N N . GLN A 1 166 ? -16.158 6.845 24.646 1.00 88.25 166 GLN A N 1
ATOM 1317 C CA . GLN A 1 166 ? -14.752 7.005 24.249 1.00 88.25 166 GLN A CA 1
ATOM 1318 C C . GLN A 1 166 ? -14.611 7.440 22.780 1.00 88.25 166 GLN A C 1
ATOM 1320 O O . GLN A 1 166 ? -13.605 7.165 22.118 1.00 88.25 166 GLN A O 1
ATOM 1325 N N . GLU A 1 167 ? -15.635 8.111 22.240 1.00 89.44 167 GLU A N 1
ATOM 1326 C CA . GLU A 1 167 ? -15.670 8.533 20.838 1.00 89.44 167 GLU A CA 1
ATOM 1327 C C . GLU A 1 167 ? -14.441 9.362 20.445 1.00 89.44 167 GLU A C 1
ATOM 1329 O O . GLU A 1 167 ? -13.855 9.156 19.378 1.00 89.44 167 GLU A O 1
ATOM 1334 N N . LYS A 1 168 ? -14.034 10.298 21.306 1.00 87.88 168 LYS A N 1
ATOM 1335 C CA . LYS A 1 168 ? -12.910 11.191 21.026 1.00 87.88 168 LYS A CA 1
ATOM 1336 C C . LYS A 1 168 ? -11.610 10.399 20.869 1.00 87.88 168 LYS A C 1
ATOM 1338 O O . LYS A 1 168 ? -10.915 10.562 19.866 1.00 87.88 168 LYS A O 1
ATOM 1343 N N . GLU A 1 169 ? -11.312 9.520 21.819 1.00 85.75 169 GLU A N 1
ATOM 1344 C CA . GLU A 1 169 ? -10.110 8.690 21.823 1.00 85.75 169 GLU A CA 1
ATOM 1345 C C . GLU A 1 169 ? -10.078 7.746 20.613 1.00 85.75 169 GLU A C 1
ATOM 1347 O O . GLU A 1 169 ? -9.045 7.615 19.955 1.00 85.75 169 GLU A O 1
ATOM 1352 N N . LEU A 1 170 ? -11.213 7.130 20.267 1.00 88.56 170 LEU A N 1
ATOM 1353 C CA . LEU A 1 170 ? -11.317 6.227 19.116 1.00 88.56 170 LEU A CA 1
ATOM 1354 C C . LEU A 1 170 ? -11.127 6.955 17.775 1.00 88.56 170 LEU A C 1
ATOM 1356 O O . LEU A 1 170 ? -10.480 6.422 16.867 1.00 88.56 170 LEU A O 1
ATOM 1360 N N . ARG A 1 171 ? -11.616 8.194 17.641 1.00 90.25 171 ARG A N 1
ATOM 1361 C CA . ARG A 1 171 ? -11.381 9.022 16.442 1.00 90.25 171 ARG A CA 1
ATOM 1362 C C . ARG A 1 171 ? -9.925 9.470 16.318 1.00 90.25 171 ARG A C 1
ATOM 1364 O O . ARG A 1 171 ? -9.366 9.451 15.214 1.00 90.25 171 ARG A O 1
ATOM 1371 N N . GLU A 1 172 ? -9.296 9.841 17.430 1.00 87.94 172 GLU A N 1
ATOM 1372 C CA . GLU A 1 172 ? -7.865 10.163 17.471 1.00 87.94 172 GLU A CA 1
ATOM 1373 C C . GLU A 1 172 ? -7.016 8.940 17.095 1.00 87.94 172 GLU A C 1
ATOM 1375 O O . GLU A 1 172 ? -6.115 9.043 16.255 1.00 87.94 172 GLU A O 1
ATOM 1380 N N . LEU A 1 173 ? -7.354 7.763 17.630 1.00 86.69 173 LEU A N 1
ATOM 1381 C CA . LEU A 1 173 ? -6.711 6.496 17.294 1.00 86.69 173 LEU A CA 1
ATOM 1382 C C . LEU A 1 173 ? -6.868 6.139 15.812 1.00 86.69 173 LEU A C 1
ATOM 1384 O O . LEU A 1 173 ? -5.875 5.805 15.168 1.00 86.69 173 LEU A O 1
ATOM 1388 N N . SER A 1 174 ? -8.079 6.247 15.255 1.00 89.88 174 SER A N 1
ATOM 1389 C CA . SER A 1 174 ? -8.353 6.005 13.829 1.00 89.88 174 SER A CA 1
ATOM 1390 C C . SER A 1 174 ? -7.479 6.889 12.932 1.00 89.88 174 SER A C 1
ATOM 1392 O O . SER A 1 174 ? -6.791 6.403 12.029 1.00 89.88 174 SER A O 1
ATOM 1394 N N . THR A 1 175 ? -7.419 8.187 13.242 1.00 89.56 175 THR A N 1
ATOM 1395 C CA . THR A 1 175 ? -6.589 9.157 12.512 1.00 89.56 175 THR A CA 1
ATOM 1396 C C . THR A 1 175 ? -5.103 8.816 12.619 1.00 89.56 175 THR A C 1
ATOM 1398 O O . THR A 1 175 ? -4.365 8.866 11.630 1.00 89.56 175 THR A O 1
ATOM 1401 N N . TRP A 1 176 ? -4.648 8.436 13.813 1.00 87.69 176 TRP A N 1
ATOM 1402 C CA . TRP A 1 176 ? -3.256 8.076 14.043 1.00 87.69 176 TRP A CA 1
ATOM 1403 C C . TRP A 1 176 ? -2.858 6.778 13.323 1.00 87.69 176 TRP A C 1
ATOM 1405 O O . TRP A 1 176 ? -1.830 6.765 12.640 1.00 87.69 176 TRP A O 1
ATOM 1415 N N . ILE A 1 177 ? -3.670 5.714 13.401 1.00 86.38 177 ILE A N 1
ATOM 1416 C CA . ILE A 1 177 ? -3.413 4.440 12.705 1.00 86.38 177 ILE A CA 1
ATOM 1417 C C . ILE A 1 177 ? -3.323 4.673 11.194 1.00 86.38 177 ILE A C 1
ATOM 1419 O O . ILE A 1 177 ? -2.409 4.161 10.542 1.00 86.38 177 ILE A O 1
ATOM 1423 N N . ALA A 1 178 ? -4.207 5.507 10.639 1.00 86.00 178 ALA A N 1
ATOM 1424 C CA . ALA A 1 178 ? -4.175 5.860 9.226 1.00 86.00 178 ALA A CA 1
ATOM 1425 C C . ALA A 1 178 ? -2.850 6.512 8.806 1.00 86.00 178 ALA A C 1
ATOM 1427 O O . ALA A 1 178 ? -2.309 6.190 7.746 1.00 86.00 178 ALA A O 1
ATOM 1428 N N . GLY A 1 179 ? -2.305 7.400 9.641 1.00 84.44 179 GLY A N 1
ATOM 1429 C CA . GLY A 1 179 ? -1.009 8.040 9.411 1.00 84.44 179 GLY A CA 1
ATOM 1430 C C . GLY A 1 179 ? 0.197 7.123 9.647 1.00 84.44 179 GLY A C 1
ATOM 1431 O O . GLY A 1 179 ? 1.236 7.318 9.016 1.00 84.44 179 GLY A O 1
ATOM 1432 N N . ALA A 1 180 ? 0.074 6.134 10.536 1.00 81.06 180 ALA A N 1
ATOM 1433 C CA . ALA A 1 180 ? 1.134 5.173 10.831 1.00 81.06 180 ALA A CA 1
ATOM 1434 C C . ALA A 1 180 ? 1.303 4.134 9.708 1.00 81.06 180 ALA A C 1
ATOM 1436 O O . ALA A 1 180 ? 2.425 3.786 9.333 1.00 81.06 180 ALA A O 1
ATOM 1437 N N . VAL A 1 181 ? 0.193 3.650 9.144 1.00 80.62 181 VAL A N 1
ATOM 1438 C CA . VAL A 1 181 ? 0.208 2.558 8.158 1.00 80.62 181 VAL A CA 1
ATOM 1439 C C . VAL A 1 181 ? 0.574 3.024 6.742 1.00 80.62 181 VAL A C 1
ATOM 1441 O O . VAL A 1 181 ? 1.144 2.223 5.999 1.00 80.62 181 VAL A O 1
ATOM 1444 N N . ARG A 1 182 ? 0.368 4.309 6.410 1.00 76.00 182 ARG A N 1
ATOM 1445 C CA . ARG A 1 182 ? 0.891 4.940 5.178 1.00 76.00 182 ARG A CA 1
ATOM 1446 C C . ARG A 1 182 ? 2.425 4.887 5.087 1.00 76.00 182 ARG A C 1
ATOM 1448 O O . ARG A 1 182 ? 2.922 4.883 3.947 1.00 76.00 182 ARG A O 1
#

Radius of gyration: 24.27 Å; chains: 1; bounding box: 50×34×72 Å

Secondary structure (DSSP, 8-state):
-HHHHHHHHH-----EEES---PPPP-----GGGTSTT--HHHHHHHHHGGGTTTS-S-PPPP---TTS----TTHHHHHHHHHSHIIIIITPPPEEEEEEEEETTEEEEEEEEEETTEEEEEEEEE--S--HHHHHHHHHTTT-BSSHHHHHHHHHHGGGT-GGGHHHHHHHHHHHHHHH-